Protein AF-A0A8I2B7J7-F1 (afdb_monomer_lite)

Organism: Bacillus subtilis (NCBI:txid1423)

Sequence (104 aa):
MPDERLVDFDSQGGNLISVYLVTHFELSDQSYKDVLSFNDDLLGMKHNCSYAMDILSVKEEFDFDFPFNMLAIKSYVQELIKRLGIDITLPEMKERDFDKLSQD

Foldseek 3Di:
DDDPPPPPPPPDQFAEAEAEAEDQDDDDPVRVVVVVVVCCVVQVPDPRYDYDYDYDHDNDDDDDPPPVCVVVVQVVVQVVCVVVVHPDHDDDDDNVVCPVVDDD

Secondary structure (DSSP, 8-state):
--------GGGS--EEEEEEEEESSPPPHHHHHHHHHHHHHHHTTSTTEEEEEEEEE-SS-----TTTTTTHHHHHHHHHHHHTT----PPP--GGGGTTTS--

Radius of gyration: 19.15 Å; chains: 1; bounding box: 56×40×38 Å

pLDDT: mean 75.4, std 14.18, range [35.56, 89.56]

Structure (mmCIF, N/CA/C/O backbone):
data_AF-A0A8I2B7J7-F1
#
_entry.id   AF-A0A8I2B7J7-F1
#
loop_
_atom_site.group_PDB
_atom_site.id
_atom_site.type_symbol
_atom_site.label_atom_id
_atom_site.label_alt_id
_atom_site.label_comp_id
_atom_site.label_asym_id
_atom_site.label_entity_id
_atom_site.label_seq_id
_atom_site.pdbx_PDB_ins_code
_atom_site.Cartn_x
_atom_site.Cartn_y
_atom_site.Cartn_z
_atom_site.occupancy
_atom_site.B_iso_or_equiv
_atom_site.auth_seq_id
_atom_site.auth_comp_id
_atom_site.auth_asym_id
_atom_site.auth_atom_id
_atom_site.pdbx_PDB_model_num
ATOM 1 N N . MET A 1 1 ? 43.813 -27.566 -12.502 1.00 38.53 1 MET A N 1
ATOM 2 C CA . MET A 1 1 ? 42.760 -27.509 -11.472 1.00 38.53 1 MET A CA 1
ATOM 3 C C . MET A 1 1 ? 42.012 -26.199 -11.675 1.00 38.53 1 MET A C 1
ATOM 5 O O . MET A 1 1 ? 42.535 -25.178 -11.243 1.00 38.53 1 MET A O 1
ATOM 9 N N . PRO A 1 2 ? 40.911 -26.167 -12.442 1.00 35.56 2 PRO A N 1
ATOM 10 C CA . PRO A 1 2 ? 40.066 -24.983 -12.528 1.00 35.56 2 PRO A CA 1
ATOM 11 C C . PRO A 1 2 ? 39.055 -24.969 -11.367 1.00 35.56 2 PRO A C 1
ATOM 13 O O . PRO A 1 2 ? 38.530 -26.012 -10.995 1.00 35.56 2 PRO A O 1
ATOM 16 N N . ASP A 1 3 ? 38.863 -23.783 -10.791 1.00 36.94 3 ASP A N 1
ATOM 17 C CA . ASP A 1 3 ? 38.024 -23.443 -9.631 1.00 36.94 3 ASP A CA 1
ATOM 18 C C . ASP A 1 3 ? 36.528 -23.654 -9.966 1.00 36.94 3 ASP A C 1
ATOM 20 O O . ASP A 1 3 ? 35.968 -22.969 -10.825 1.00 36.94 3 ASP A O 1
ATOM 24 N N . GLU A 1 4 ? 35.898 -24.640 -9.320 1.00 51.44 4 GLU A N 1
ATOM 25 C CA . GLU A 1 4 ? 34.462 -24.952 -9.383 1.00 51.44 4 GLU A CA 1
ATOM 26 C C . GLU A 1 4 ? 33.640 -23.934 -8.578 1.00 51.44 4 GLU A C 1
ATOM 28 O O . GLU A 1 4 ? 33.114 -24.228 -7.505 1.00 51.44 4 GLU A O 1
ATOM 33 N N . ARG A 1 5 ? 33.504 -22.712 -9.096 1.00 47.50 5 ARG A N 1
ATOM 34 C CA . ARG A 1 5 ? 32.522 -21.737 -8.582 1.00 47.50 5 ARG A CA 1
ATOM 35 C C . ARG A 1 5 ? 31.565 -21.225 -9.652 1.00 47.50 5 ARG A C 1
ATOM 37 O O . ARG A 1 5 ? 31.138 -20.075 -9.631 1.00 47.50 5 ARG A O 1
ATOM 44 N N . LEU A 1 6 ? 31.163 -22.136 -10.538 1.00 47.25 6 LEU A N 1
ATOM 45 C CA . LEU A 1 6 ? 29.816 -22.117 -11.101 1.00 47.25 6 LEU A CA 1
ATOM 46 C C . LEU A 1 6 ? 28.858 -22.540 -9.982 1.00 47.25 6 LEU A C 1
ATOM 48 O O . LEU A 1 6 ? 28.575 -23.720 -9.808 1.00 47.25 6 LEU A O 1
ATOM 52 N N . VAL A 1 7 ? 28.435 -21.576 -9.167 1.00 44.88 7 VAL A N 1
ATOM 53 C CA . VAL A 1 7 ? 27.250 -21.745 -8.327 1.00 44.88 7 VAL A CA 1
ATOM 54 C C . VAL A 1 7 ? 26.133 -21.023 -9.058 1.00 44.88 7 VAL A C 1
ATOM 56 O O . VAL A 1 7 ? 26.194 -19.808 -9.241 1.00 44.88 7 VAL A O 1
ATOM 59 N N . ASP A 1 8 ? 25.183 -21.808 -9.549 1.00 39.25 8 ASP A N 1
ATOM 60 C CA . ASP A 1 8 ? 24.008 -21.388 -10.300 1.00 39.25 8 ASP A CA 1
ATOM 61 C C . ASP A 1 8 ? 23.285 -20.214 -9.620 1.00 39.25 8 ASP A C 1
ATOM 63 O O . ASP A 1 8 ? 22.549 -20.393 -8.647 1.00 39.25 8 ASP A O 1
ATOM 67 N N . PHE A 1 9 ? 23.450 -19.004 -10.160 1.00 45.84 9 PHE A N 1
ATOM 68 C CA . PHE A 1 9 ? 22.643 -17.840 -9.775 1.00 45.84 9 PHE A CA 1
ATOM 69 C C . PHE A 1 9 ? 21.182 -17.960 -10.246 1.00 45.84 9 PHE A C 1
ATOM 71 O O . PHE A 1 9 ? 20.324 -17.230 -9.761 1.00 45.84 9 PHE A O 1
ATOM 78 N N . ASP A 1 10 ?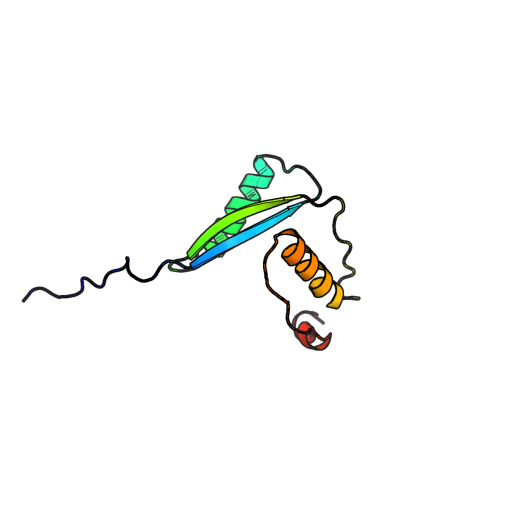 20.880 -18.929 -11.115 1.00 41.50 10 ASP A N 1
ATOM 79 C CA . ASP A 1 10 ? 19.552 -19.142 -11.700 1.00 41.50 10 ASP A CA 1
ATOM 80 C C . ASP A 1 10 ? 18.631 -20.052 -10.857 1.00 41.50 10 ASP A C 1
ATOM 82 O O . ASP A 1 10 ? 17.513 -20.354 -11.271 1.00 41.50 10 ASP A O 1
ATOM 86 N N . SER A 1 11 ? 19.063 -20.498 -9.667 1.00 43.81 11 SER A N 1
ATOM 87 C CA . SER A 1 11 ? 18.326 -21.494 -8.859 1.00 43.81 11 SER A CA 1
ATOM 88 C C . SER A 1 11 ? 17.656 -20.966 -7.579 1.00 43.81 11 SER A C 1
ATOM 90 O O . SER A 1 11 ? 17.035 -21.743 -6.854 1.00 43.81 11 SER A O 1
ATOM 92 N N . GLN A 1 12 ? 17.712 -19.662 -7.288 1.00 48.47 12 GLN A N 1
ATOM 93 C CA . GLN A 1 12 ? 16.870 -19.042 -6.254 1.00 48.47 12 GLN A CA 1
ATOM 94 C C . GLN A 1 12 ? 16.015 -17.959 -6.902 1.00 48.47 12 GLN A C 1
ATOM 96 O O . GLN A 1 12 ? 16.473 -16.829 -7.061 1.00 48.47 12 GLN A O 1
ATOM 101 N N . GLY A 1 13 ? 14.792 -18.327 -7.304 1.00 49.53 13 GLY A N 1
ATOM 102 C CA . GLY A 1 13 ? 13.812 -17.399 -7.868 1.00 49.53 13 GLY A CA 1
ATOM 103 C C . GLY A 1 13 ? 13.779 -16.110 -7.052 1.00 49.53 13 GLY A C 1
ATOM 104 O O . GLY A 1 13 ? 13.504 -16.149 -5.854 1.00 49.53 13 GLY A O 1
ATOM 105 N N . GLY A 1 14 ? 14.167 -15.000 -7.683 1.00 58.38 14 GLY A N 1
ATOM 106 C CA . GLY A 1 14 ? 14.288 -13.709 -7.015 1.00 58.38 14 GLY A CA 1
ATOM 107 C C . GLY A 1 14 ? 12.994 -13.321 -6.309 1.00 58.38 14 GLY A C 1
ATOM 108 O O . GLY A 1 14 ? 11.898 -13.695 -6.732 1.00 58.38 14 GLY A O 1
ATOM 109 N N . ASN A 1 15 ? 13.115 -12.568 -5.218 1.00 73.94 15 ASN A N 1
ATOM 110 C CA . ASN A 1 15 ? 11.948 -12.091 -4.489 1.00 73.94 15 ASN A CA 1
ATOM 111 C C . ASN A 1 15 ? 11.191 -11.101 -5.380 1.00 73.94 15 ASN A C 1
ATOM 113 O O . ASN A 1 15 ? 11.704 -10.021 -5.676 1.00 73.94 15 ASN A O 1
ATOM 117 N N . LEU A 1 16 ? 9.989 -11.477 -5.817 1.00 79.62 16 LEU A N 1
ATOM 118 C CA . LEU A 1 16 ? 9.081 -10.585 -6.530 1.00 79.62 16 LEU A CA 1
ATOM 119 C C . LEU A 1 16 ? 8.197 -9.861 -5.513 1.00 79.62 16 LEU A C 1
ATOM 121 O O . LEU A 1 16 ? 7.407 -10.488 -4.808 1.00 79.62 16 LEU A O 1
ATOM 125 N N . ILE A 1 17 ? 8.331 -8.540 -5.436 1.00 83.00 17 ILE A N 1
ATOM 126 C CA . ILE A 1 17 ? 7.495 -7.679 -4.601 1.00 83.00 17 ILE A CA 1
ATOM 127 C C . ILE A 1 17 ? 6.359 -7.119 -5.457 1.00 83.00 17 ILE A C 1
ATOM 129 O O . ILE A 1 17 ? 6.596 -6.461 -6.467 1.00 83.00 17 ILE A O 1
ATOM 133 N N . SER A 1 18 ? 5.118 -7.339 -5.037 1.00 84.44 18 SER A N 1
ATOM 134 C CA . SER A 1 18 ? 3.962 -6.658 -5.626 1.00 84.44 18 SER A CA 1
ATOM 135 C C . SER A 1 18 ? 3.742 -5.331 -4.905 1.00 84.44 18 SER A C 1
ATOM 137 O O . SER A 1 18 ? 3.467 -5.309 -3.705 1.00 84.44 18 SER A O 1
ATOM 139 N N . VAL A 1 19 ? 3.891 -4.228 -5.630 1.00 85.69 19 VAL A N 1
ATOM 140 C CA . VAL A 1 19 ? 3.677 -2.864 -5.142 1.00 85.69 19 VAL A CA 1
ATOM 141 C C . VAL A 1 19 ? 2.328 -2.381 -5.659 1.00 85.69 19 VAL A C 1
ATOM 143 O O . VAL A 1 19 ? 2.035 -2.505 -6.843 1.00 85.69 19 VAL A O 1
ATOM 146 N N . TYR A 1 20 ? 1.509 -1.809 -4.782 1.00 85.50 20 TYR A N 1
ATOM 147 C CA . TYR A 1 20 ? 0.219 -1.242 -5.165 1.00 85.50 20 TYR A CA 1
ATOM 148 C C . TYR A 1 20 ? 0.204 0.250 -4.870 1.00 85.50 20 TYR A C 1
ATOM 150 O O . TYR A 1 20 ? 0.307 0.663 -3.714 1.00 85.50 20 TYR A O 1
ATOM 158 N N . LEU A 1 21 ? 0.059 1.055 -5.919 1.00 86.62 21 LEU A N 1
ATOM 159 C CA . LEU A 1 21 ? -0.146 2.490 -5.808 1.00 86.62 21 LEU A CA 1
ATOM 160 C C . LEU A 1 21 ? -1.639 2.765 -5.637 1.00 86.62 21 LEU A C 1
ATOM 162 O O . LEU A 1 21 ? -2.415 2.670 -6.589 1.00 86.62 21 LEU A O 1
ATOM 166 N N . VAL A 1 22 ? -2.041 3.079 -4.409 1.00 85.06 22 VAL A N 1
ATOM 167 C CA . VAL A 1 22 ? -3.431 3.409 -4.084 1.00 85.06 22 VAL A CA 1
ATOM 168 C C . VAL A 1 22 ? -3.658 4.896 -4.334 1.00 85.06 22 VAL A C 1
ATOM 170 O O . VAL A 1 22 ? -2.991 5.725 -3.723 1.00 85.06 22 VAL A O 1
ATOM 173 N N . THR A 1 23 ? -4.580 5.240 -5.232 1.00 85.38 23 THR A N 1
ATOM 174 C CA . THR A 1 23 ? -4.876 6.639 -5.584 1.00 85.38 23 THR A CA 1
ATOM 175 C C . THR A 1 23 ? -6.366 6.850 -5.825 1.00 85.38 23 THR A C 1
ATOM 177 O O . THR A 1 23 ? -7.049 5.960 -6.337 1.00 85.38 23 THR A O 1
ATOM 180 N N . HIS A 1 24 ? -6.878 8.029 -5.471 1.00 85.06 24 HIS A N 1
ATOM 181 C CA . HIS A 1 24 ? -8.255 8.435 -5.762 1.00 85.06 24 HIS A CA 1
ATOM 182 C C . HIS A 1 24 ? -8.3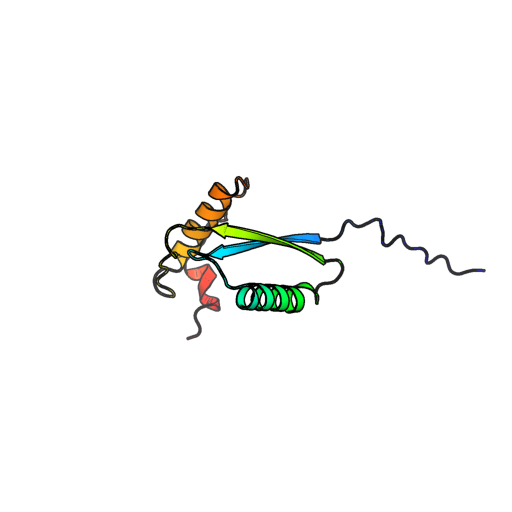89 9.295 -7.031 1.00 85.06 24 HIS A C 1
ATOM 184 O O . HIS A 1 24 ? -9.494 9.669 -7.423 1.00 85.06 24 HIS A O 1
ATOM 190 N N . PHE A 1 25 ? -7.267 9.606 -7.682 1.00 83.62 25 PHE A N 1
ATOM 191 C CA . PHE A 1 25 ? -7.189 10.452 -8.870 1.00 83.62 25 PHE A CA 1
ATOM 192 C C . PHE A 1 25 ? -6.193 9.894 -9.891 1.00 83.62 25 PHE A C 1
ATOM 194 O O . PHE A 1 25 ? -5.339 9.060 -9.576 1.00 83.62 25 PHE A O 1
ATOM 201 N N . GLU A 1 26 ? -6.294 10.372 -11.129 1.00 82.38 26 GLU A N 1
ATOM 202 C CA . GLU A 1 26 ? -5.327 10.044 -12.173 1.00 82.38 26 GLU A CA 1
ATOM 203 C C . GLU A 1 26 ? -4.038 10.843 -11.966 1.00 82.38 26 GLU A C 1
ATOM 205 O O . GLU A 1 26 ? -4.040 12.076 -11.932 1.00 82.38 26 GLU A O 1
ATOM 210 N N . LEU A 1 27 ? -2.925 10.129 -11.815 1.00 82.94 27 LEU A N 1
ATOM 211 C CA . LEU A 1 27 ? -1.606 10.739 -11.718 1.00 82.94 27 LEU A CA 1
ATOM 212 C C . LEU A 1 27 ? -1.141 11.205 -13.096 1.00 82.94 27 LEU A C 1
ATOM 214 O O . LEU A 1 27 ? -1.334 10.519 -14.097 1.00 82.94 27 LEU A O 1
ATOM 218 N N . SER A 1 28 ? -0.469 12.355 -13.133 1.00 88.31 28 SER A N 1
ATOM 219 C CA . SER A 1 28 ? 0.237 12.782 -14.340 1.00 88.31 28 SER A CA 1
ATOM 220 C C . SER A 1 28 ? 1.409 11.843 -14.646 1.00 88.31 28 SER A C 1
ATOM 222 O O . SER A 1 28 ? 1.999 11.270 -13.727 1.00 88.31 28 SER A O 1
ATOM 224 N N . ASP A 1 29 ? 1.814 11.754 -15.916 1.00 87.75 29 ASP A N 1
ATOM 225 C CA . ASP A 1 29 ? 2.975 10.950 -16.333 1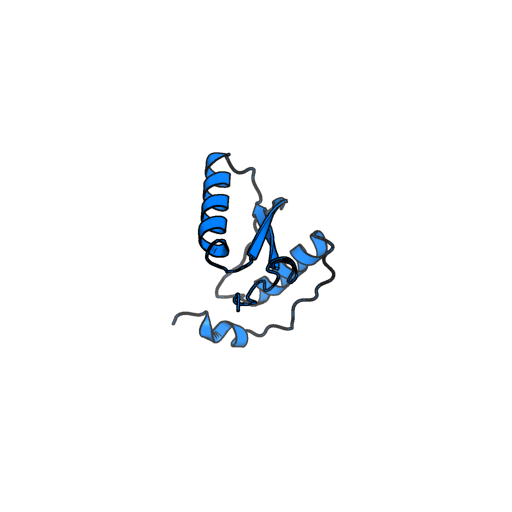.00 87.75 29 ASP A CA 1
ATOM 226 C C . ASP A 1 29 ? 4.249 11.299 -15.552 1.00 87.75 29 ASP A C 1
ATOM 228 O O . ASP A 1 29 ? 5.074 10.429 -15.277 1.00 87.75 29 ASP A O 1
ATOM 232 N N . GLN A 1 30 ? 4.425 12.576 -15.194 1.00 89.12 30 GLN A N 1
ATOM 233 C CA . GLN A 1 30 ? 5.579 13.012 -14.414 1.00 89.12 30 GLN A CA 1
ATOM 234 C C . GLN A 1 30 ? 5.497 12.490 -12.978 1.00 89.12 30 GLN A C 1
ATOM 236 O O . GLN A 1 30 ? 6.439 11.862 -12.509 1.00 89.12 30 GLN A O 1
ATOM 241 N N . SER A 1 31 ? 4.350 12.660 -12.318 1.00 87.31 31 SER A N 1
ATOM 242 C CA . SER A 1 31 ? 4.133 12.148 -10.959 1.00 87.31 31 SER A CA 1
ATOM 243 C C . SER A 1 31 ? 4.273 10.626 -10.894 1.00 87.31 31 SER A C 1
ATOM 245 O O . SER A 1 31 ? 4.829 10.093 -9.940 1.00 87.31 31 SER A O 1
ATOM 247 N N . TYR A 1 32 ? 3.810 9.918 -11.927 1.00 86.81 32 TYR A N 1
ATOM 248 C CA . TYR A 1 32 ? 3.969 8.471 -12.034 1.00 86.81 32 TYR A CA 1
ATOM 249 C C . TYR A 1 32 ? 5.446 8.057 -12.144 1.00 86.81 32 TYR A C 1
ATOM 251 O O . TYR A 1 32 ? 5.877 7.122 -11.470 1.00 86.81 32 TYR A O 1
ATOM 259 N N . LYS A 1 33 ? 6.247 8.777 -12.942 1.00 87.38 33 LYS A N 1
ATOM 260 C CA . LYS A 1 33 ? 7.701 8.552 -13.036 1.00 87.38 33 LYS A CA 1
ATOM 261 C C . LYS A 1 33 ? 8.414 8.809 -11.717 1.00 87.38 33 LYS A C 1
ATOM 263 O O . LYS A 1 33 ? 9.312 8.049 -11.370 1.00 87.38 33 LYS A O 1
ATOM 268 N N . ASP A 1 34 ? 8.005 9.839 -10.986 1.00 89.56 34 ASP A N 1
ATOM 269 C CA . ASP A 1 34 ? 8.599 10.158 -9.690 1.00 89.56 34 ASP A CA 1
ATOM 270 C C . ASP A 1 34 ? 8.338 9.021 -8.678 1.00 89.56 34 ASP A C 1
ATOM 272 O O . ASP A 1 34 ? 9.248 8.613 -7.958 1.00 89.56 34 ASP A O 1
ATOM 276 N N . VAL A 1 35 ? 7.133 8.429 -8.683 1.00 87.06 35 VAL A N 1
ATOM 277 C CA . VAL A 1 35 ? 6.799 7.245 -7.864 1.00 87.06 35 VAL A CA 1
ATOM 278 C C . VAL A 1 35 ? 7.622 6.019 -8.268 1.00 87.06 35 VAL A C 1
ATOM 280 O O . VAL A 1 35 ? 8.124 5.307 -7.398 1.00 87.06 35 VAL A O 1
ATOM 283 N N . LEU A 1 36 ? 7.785 5.767 -9.570 1.00 86.38 36 LEU A N 1
ATOM 284 C CA . LEU A 1 36 ? 8.632 4.672 -10.051 1.00 86.38 36 LEU A CA 1
ATOM 285 C C . LEU A 1 36 ? 10.087 4.849 -9.610 1.00 86.38 36 LEU A C 1
ATOM 287 O O . LEU A 1 36 ? 10.660 3.918 -9.058 1.00 86.38 36 LEU A O 1
ATOM 291 N N . SER A 1 37 ? 10.651 6.049 -9.771 1.00 87.38 37 SER A N 1
ATOM 292 C CA . SER A 1 37 ? 12.020 6.348 -9.334 1.00 87.38 37 SER A CA 1
ATOM 293 C C . SER A 1 37 ? 12.192 6.131 -7.833 1.00 87.38 37 SER A C 1
ATOM 295 O O . SER A 1 37 ? 13.195 5.571 -7.405 1.00 87.38 37 SER A O 1
ATOM 297 N N . PHE A 1 38 ? 11.205 6.528 -7.026 1.00 88.19 38 PHE A N 1
ATOM 298 C CA . PHE A 1 38 ? 11.226 6.275 -5.589 1.00 88.19 38 PHE A CA 1
ATOM 299 C C . PHE A 1 38 ? 11.241 4.772 -5.268 1.00 88.19 38 PHE A C 1
ATOM 301 O O . PHE A 1 38 ? 12.011 4.324 -4.416 1.00 88.19 38 PHE A O 1
ATOM 308 N N . ASN A 1 39 ? 10.413 3.980 -5.956 1.00 86.81 39 ASN A N 1
ATOM 309 C CA . ASN A 1 39 ? 10.387 2.527 -5.781 1.00 86.81 39 ASN A CA 1
ATOM 310 C C . ASN A 1 39 ? 11.695 1.874 -6.245 1.00 86.81 39 ASN A C 1
ATOM 312 O O . ASN A 1 39 ? 12.183 0.964 -5.573 1.00 86.81 39 ASN A O 1
ATOM 316 N N . ASP A 1 40 ? 12.280 2.354 -7.344 1.00 85.38 40 ASP A N 1
ATOM 317 C CA . ASP A 1 40 ? 13.575 1.902 -7.855 1.00 85.38 40 ASP A CA 1
ATOM 318 C C . ASP A 1 40 ? 14.698 2.187 -6.854 1.00 85.38 40 ASP A C 1
ATOM 320 O O . ASP A 1 40 ? 15.496 1.298 -6.566 1.00 85.38 40 ASP A O 1
ATOM 324 N N . ASP A 1 41 ? 14.733 3.376 -6.254 1.00 86.88 41 ASP A N 1
ATOM 325 C CA . ASP A 1 41 ? 15.732 3.719 -5.239 1.00 86.88 41 ASP A CA 1
ATOM 326 C C . ASP A 1 41 ? 15.558 2.875 -3.966 1.00 86.88 41 ASP A C 1
ATOM 328 O O . ASP A 1 41 ? 16.534 2.398 -3.381 1.00 86.88 41 ASP A O 1
ATOM 332 N N . LEU A 1 42 ? 14.314 2.643 -3.536 1.00 84.38 42 LEU A N 1
ATOM 333 C CA . LEU A 1 42 ? 14.006 1.893 -2.317 1.00 84.38 42 LEU A CA 1
ATOM 334 C C . LEU A 1 42 ? 14.259 0.384 -2.465 1.00 84.38 42 LEU A C 1
ATOM 336 O O . LEU A 1 42 ? 14.762 -0.268 -1.544 1.00 84.38 42 LEU A O 1
ATOM 340 N N . LEU A 1 43 ? 13.855 -0.196 -3.596 1.00 81.25 43 LEU A N 1
ATOM 341 C CA . LEU A 1 43 ? 13.884 -1.641 -3.832 1.00 81.25 43 LEU A CA 1
ATOM 342 C C . LEU A 1 43 ? 15.105 -2.082 -4.638 1.00 81.25 43 LEU A C 1
ATOM 344 O O . LEU A 1 43 ? 15.567 -3.204 -4.444 1.00 81.25 43 LEU A O 1
ATOM 348 N N . GLY A 1 44 ? 15.677 -1.209 -5.465 1.00 72.06 44 GLY A N 1
ATOM 349 C CA . GLY A 1 44 ? 16.883 -1.479 -6.251 1.00 72.06 44 GLY A CA 1
ATOM 350 C C . GLY A 1 44 ? 18.136 -1.687 -5.399 1.00 72.06 44 GLY A C 1
ATOM 351 O O . GLY A 1 44 ? 19.088 -2.323 -5.845 1.00 72.06 44 GLY A O 1
ATOM 352 N N . MET A 1 45 ? 18.125 -1.239 -4.138 1.00 72.06 45 MET A N 1
ATOM 353 C CA . MET A 1 45 ? 19.184 -1.548 -3.169 1.00 72.06 45 MET A CA 1
ATOM 354 C C . MET A 1 45 ? 19.088 -2.970 -2.588 1.00 72.06 45 MET A C 1
ATOM 356 O O . MET A 1 45 ? 20.021 -3.420 -1.919 1.00 72.06 45 MET A O 1
ATOM 360 N N . LYS A 1 46 ? 17.982 -3.700 -2.802 1.00 74.31 46 LYS A N 1
ATOM 361 C CA . LYS A 1 46 ? 17.806 -5.061 -2.276 1.00 74.31 46 LYS A CA 1
ATOM 362 C C . LYS A 1 46 ? 18.373 -6.095 -3.247 1.00 74.31 46 LYS A C 1
ATOM 364 O O . LYS A 1 46 ? 17.957 -6.191 -4.398 1.00 74.31 46 LYS A O 1
ATOM 369 N N . HIS A 1 47 ? 19.291 -6.929 -2.761 1.00 69.81 47 HIS A N 1
ATOM 370 C CA . HIS A 1 47 ? 19.843 -8.034 -3.545 1.00 69.81 47 HIS A CA 1
ATOM 371 C C . HIS A 1 47 ? 18.754 -9.033 -3.969 1.00 69.81 47 HIS A C 1
ATOM 373 O O . HIS A 1 47 ? 17.933 -9.443 -3.148 1.00 69.81 47 HIS A O 1
ATOM 379 N N . ASN A 1 48 ? 18.798 -9.456 -5.238 1.00 72.81 48 ASN A N 1
ATOM 380 C CA . ASN A 1 48 ? 17.904 -10.460 -5.829 1.00 72.81 48 ASN A CA 1
ATOM 381 C C . ASN A 1 48 ? 16.403 -10.141 -5.658 1.00 72.81 48 ASN A C 1
ATOM 383 O O . ASN A 1 48 ? 15.592 -11.020 -5.355 1.00 72.81 48 ASN A O 1
ATOM 387 N N . CYS A 1 49 ? 16.044 -8.865 -5.805 1.00 73.50 49 CYS A N 1
ATOM 388 C CA . CYS A 1 49 ? 14.679 -8.382 -5.678 1.00 73.50 49 CYS A CA 1
ATOM 389 C C . CYS A 1 49 ? 14.213 -7.762 -6.997 1.00 73.50 49 CYS A C 1
ATOM 391 O O . CYS A 1 49 ? 14.918 -6.955 -7.594 1.00 73.50 49 CYS A O 1
ATOM 393 N N . SER A 1 50 ? 13.011 -8.122 -7.431 1.00 79.88 50 SER A N 1
ATOM 394 C CA . SER A 1 50 ? 12.298 -7.460 -8.526 1.00 79.88 50 SER A CA 1
ATOM 395 C C . SER A 1 50 ? 10.944 -6.997 -8.007 1.00 79.88 50 SER A C 1
ATOM 397 O O . SER A 1 50 ? 10.456 -7.526 -7.007 1.00 79.88 50 SER A O 1
ATOM 399 N N . TYR A 1 51 ? 10.338 -5.995 -8.638 1.00 83.38 51 TYR A N 1
ATOM 400 C CA . TYR A 1 51 ? 8.995 -5.572 -8.265 1.00 83.38 51 TYR A CA 1
ATOM 401 C C . TYR A 1 51 ? 8.123 -5.331 -9.489 1.00 83.38 51 TYR A C 1
ATOM 403 O O . TYR A 1 51 ? 8.610 -4.986 -10.564 1.00 83.38 51 TYR A O 1
ATOM 411 N N . ALA A 1 52 ? 6.825 -5.536 -9.305 1.00 83.88 52 ALA A N 1
ATOM 412 C CA . ALA A 1 52 ? 5.790 -5.130 -10.241 1.00 83.88 52 ALA A CA 1
ATOM 413 C C . ALA A 1 52 ? 4.886 -4.132 -9.523 1.00 83.88 52 ALA A C 1
ATOM 415 O O . ALA A 1 52 ? 4.548 -4.352 -8.359 1.00 83.88 52 ALA A O 1
ATOM 416 N N . MET A 1 53 ? 4.535 -3.038 -10.196 1.00 85.81 53 MET A N 1
ATOM 417 C CA . MET A 1 53 ? 3.648 -2.025 -9.639 1.00 85.81 53 MET A CA 1
ATOM 418 C C . MET A 1 53 ? 2.318 -2.014 -10.380 1.00 85.81 53 MET A C 1
ATOM 420 O O . MET A 1 53 ? 2.297 -1.841 -11.596 1.00 85.81 53 MET A O 1
ATOM 424 N N . ASP A 1 54 ? 1.232 -2.130 -9.624 1.00 85.00 54 ASP A N 1
ATOM 425 C CA . ASP A 1 54 ? -0.137 -1.971 -10.103 1.00 85.00 54 ASP A CA 1
ATOM 426 C C . ASP A 1 54 ? -0.794 -0.752 -9.449 1.00 85.00 54 ASP A C 1
ATOM 428 O O . ASP A 1 54 ? -0.446 -0.346 -8.338 1.00 85.00 54 ASP A O 1
ATOM 432 N N . ILE A 1 55 ? -1.769 -0.159 -10.137 1.00 85.69 55 ILE A N 1
ATOM 433 C CA . ILE A 1 55 ? -2.550 0.964 -9.611 1.00 85.69 55 ILE A CA 1
ATOM 434 C C . ILE A 1 55 ? -3.876 0.431 -9.078 1.00 85.69 55 ILE A C 1
ATOM 436 O O . ILE A 1 55 ? -4.632 -0.223 -9.797 1.00 85.69 55 ILE A O 1
ATOM 440 N N . LEU A 1 56 ? -4.184 0.762 -7.827 1.00 85.25 56 LEU A N 1
ATOM 441 C CA . LEU A 1 56 ? -5.473 0.479 -7.214 1.00 85.25 56 LEU A CA 1
ATOM 442 C C . LEU A 1 56 ? -6.255 1.783 -7.050 1.00 85.25 56 LEU A C 1
ATOM 444 O O . LEU A 1 56 ? -6.031 2.550 -6.113 1.00 85.25 56 LEU A O 1
ATOM 448 N N . SER A 1 57 ? -7.193 2.024 -7.965 1.00 83.69 57 SER A N 1
ATOM 449 C CA . SER A 1 57 ? -8.069 3.194 -7.897 1.00 83.69 57 SER A CA 1
ATOM 450 C C . SER A 1 57 ? -9.102 3.048 -6.780 1.00 83.69 57 SER A C 1
ATOM 452 O O . SER A 1 57 ? -9.863 2.076 -6.725 1.00 83.69 57 SER A O 1
ATOM 454 N N . VAL A 1 58 ? -9.159 4.040 -5.899 1.00 81.25 58 VAL A N 1
ATOM 455 C CA . VAL A 1 58 ? -10.136 4.135 -4.810 1.00 81.25 58 VAL A CA 1
ATOM 456 C C . VAL A 1 58 ? -11.049 5.336 -5.046 1.00 81.25 58 VAL A C 1
ATOM 458 O O . VAL A 1 58 ? -10.690 6.266 -5.753 1.00 81.25 58 VAL A O 1
ATOM 461 N N . LYS A 1 59 ? -12.283 5.296 -4.539 1.00 77.44 59 LYS A N 1
ATOM 462 C CA . LYS A 1 59 ? -13.257 6.374 -4.796 1.00 77.44 59 LYS A CA 1
ATOM 463 C C . LYS A 1 59 ? -13.007 7.610 -3.940 1.00 77.44 59 LYS A C 1
ATOM 465 O O . LYS A 1 59 ? -13.270 8.719 -4.381 1.00 77.44 59 LYS A O 1
ATOM 470 N N . GLU A 1 60 ? -12.529 7.386 -2.728 1.00 72.12 60 GLU A N 1
ATOM 471 C CA . GLU A 1 60 ? -12.199 8.411 -1.753 1.00 72.12 60 GLU A CA 1
ATOM 472 C C . GLU A 1 60 ? -10.866 8.023 -1.126 1.00 72.12 60 GLU A C 1
ATOM 474 O O . GLU A 1 60 ? -10.548 6.832 -0.999 1.00 72.12 60 GLU A O 1
ATOM 479 N N . GLU A 1 61 ? -10.077 9.035 -0.788 1.00 69.31 61 GLU A N 1
ATOM 480 C CA . GLU A 1 61 ? -8.884 8.846 0.020 1.00 69.31 61 GLU A CA 1
ATOM 481 C C . GLU A 1 61 ? -9.298 8.412 1.423 1.00 69.31 61 GLU A C 1
ATOM 483 O O . GLU A 1 61 ? -10.307 8.864 1.965 1.00 69.31 61 GLU A O 1
ATOM 488 N N . PHE A 1 62 ? -8.543 7.482 1.993 1.00 69.06 62 PHE A N 1
ATOM 489 C CA . PHE A 1 62 ? -8.869 6.963 3.308 1.00 69.06 62 PHE A CA 1
ATOM 490 C C . PHE A 1 62 ? -8.472 7.993 4.353 1.00 69.06 62 PHE A C 1
ATOM 492 O O . PHE A 1 62 ? -7.290 8.292 4.512 1.00 69.06 62 PHE A O 1
ATOM 499 N N . ASP A 1 63 ? -9.469 8.515 5.061 1.00 66.00 63 ASP A N 1
ATOM 500 C CA . ASP A 1 63 ? -9.233 9.385 6.201 1.00 66.00 63 ASP A CA 1
ATOM 501 C C . ASP A 1 63 ? -8.724 8.542 7.373 1.00 66.00 63 ASP A C 1
ATOM 503 O O . ASP A 1 63 ? -9.382 7.605 7.843 1.00 66.00 63 ASP A O 1
ATOM 507 N N . PHE A 1 64 ? -7.507 8.844 7.802 1.00 69.38 64 PHE A N 1
ATOM 508 C CA . PHE A 1 64 ? -6.853 8.176 8.906 1.00 69.38 64 PHE A CA 1
ATOM 509 C C . PHE A 1 64 ? -6.351 9.229 9.877 1.00 69.38 64 PHE A C 1
ATOM 511 O O . PHE A 1 64 ? -5.412 9.971 9.593 1.00 69.38 64 PHE A O 1
ATOM 518 N N . ASP A 1 65 ? -6.969 9.251 11.050 1.00 68.44 65 ASP A N 1
ATOM 519 C CA . ASP A 1 65 ? -6.612 10.174 12.113 1.00 68.44 65 ASP A CA 1
ATOM 520 C C . ASP A 1 65 ? -5.376 9.652 12.865 1.00 68.44 65 ASP A C 1
ATOM 522 O O . ASP A 1 65 ? -5.472 9.124 13.973 1.00 68.44 65 ASP A O 1
ATOM 526 N N . PHE A 1 66 ? -4.200 9.693 12.230 1.00 62.22 66 PHE A N 1
ATOM 527 C CA . PHE A 1 66 ? -2.928 9.394 12.896 1.00 62.22 66 PHE A CA 1
ATOM 528 C C . PHE A 1 66 ? -2.463 10.605 13.713 1.00 62.22 66 PHE A C 1
ATOM 530 O O . PHE A 1 66 ? -2.457 11.713 13.177 1.00 62.22 66 PHE A O 1
ATOM 537 N N . PRO A 1 67 ? -1.980 10.436 14.958 1.00 64.19 67 PRO A N 1
ATOM 538 C CA . PRO A 1 67 ? -1.757 9.187 15.698 1.00 64.19 67 PRO A CA 1
ATOM 539 C C . PRO A 1 67 ? -2.957 8.699 16.533 1.00 64.19 67 PRO A C 1
ATOM 541 O O . PRO A 1 67 ? -2.830 7.722 17.263 1.00 64.19 67 PRO A O 1
ATOM 544 N N . PHE A 1 68 ? -4.112 9.358 16.467 1.00 69.69 68 PHE A N 1
ATOM 545 C CA . PHE A 1 68 ? -5.239 9.135 17.381 1.00 69.69 68 PHE A CA 1
ATOM 546 C C . PHE A 1 68 ? -5.958 7.792 17.197 1.00 69.69 68 PHE A C 1
ATOM 548 O O . PHE A 1 68 ? -6.466 7.230 18.164 1.00 69.69 68 PHE A O 1
ATOM 555 N N . ASN A 1 69 ? -5.987 7.249 15.980 1.00 74.69 69 ASN A N 1
ATOM 556 C CA . ASN A 1 69 ? -6.624 5.974 15.672 1.00 74.69 69 ASN A CA 1
ATOM 557 C C . ASN A 1 69 ? -5.690 5.060 14.878 1.00 74.69 69 ASN A C 1
ATOM 559 O O . ASN A 1 69 ? -5.962 4.716 13.734 1.00 74.69 69 ASN A O 1
ATOM 563 N N . MET A 1 70 ? -4.590 4.622 15.493 1.00 75.38 70 MET A N 1
ATOM 564 C CA . MET A 1 70 ? -3.584 3.797 14.810 1.00 75.38 70 MET A CA 1
ATOM 565 C C . MET A 1 70 ? -4.129 2.458 14.292 1.00 75.38 70 MET A C 1
ATOM 567 O O . MET A 1 70 ? -3.655 1.937 13.286 1.00 75.38 70 MET A O 1
ATOM 571 N N . LEU A 1 71 ? -5.168 1.911 14.931 1.00 80.62 71 LEU A N 1
ATOM 572 C CA . LEU A 1 71 ? -5.775 0.633 14.550 1.00 80.62 71 LEU A CA 1
ATOM 573 C C . LEU A 1 71 ? -6.573 0.700 13.242 1.00 80.62 71 LEU A C 1
ATOM 575 O O . LEU A 1 71 ? -6.764 -0.335 12.598 1.00 80.62 71 LEU A O 1
ATOM 579 N N . ALA A 1 72 ? -6.997 1.889 12.802 1.00 80.31 72 ALA A N 1
ATOM 580 C CA . ALA A 1 72 ? -7.697 2.033 11.528 1.00 80.31 72 ALA A CA 1
ATOM 581 C C . ALA A 1 72 ? -6.829 1.622 10.321 1.00 80.31 72 ALA A C 1
ATOM 583 O O . ALA A 1 72 ? -7.384 1.176 9.315 1.00 80.31 72 ALA A O 1
ATOM 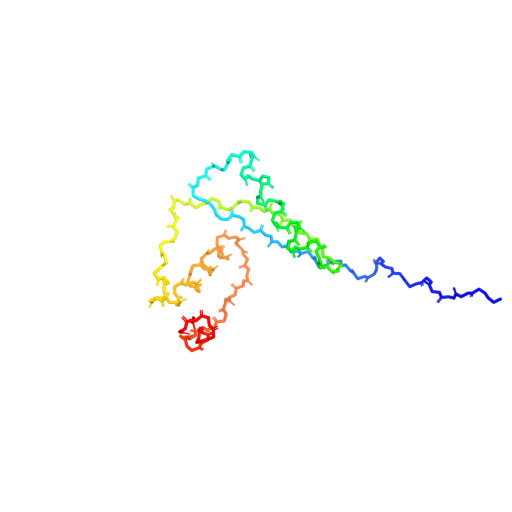584 N N . ILE A 1 73 ? -5.492 1.627 10.441 1.00 80.38 73 ILE A N 1
ATOM 585 C CA . ILE A 1 73 ? -4.591 1.178 9.372 1.00 80.38 73 ILE A CA 1
ATOM 586 C C . ILE A 1 73 ? -4.765 -0.311 9.078 1.00 80.38 73 ILE A C 1
ATOM 588 O O . ILE A 1 73 ? -4.728 -0.722 7.921 1.00 80.38 73 ILE A O 1
ATOM 592 N N . LYS A 1 74 ? -5.027 -1.128 10.107 1.00 84.25 74 LYS A N 1
ATOM 593 C CA . LYS A 1 74 ? -5.286 -2.559 9.931 1.00 84.25 74 LYS A CA 1
ATOM 594 C C . LYS A 1 74 ? -6.555 -2.760 9.117 1.00 84.25 74 LYS A C 1
ATOM 596 O O . LYS A 1 74 ? -6.546 -3.504 8.141 1.00 84.25 74 LYS A O 1
ATOM 601 N N . SER A 1 75 ? -7.641 -2.104 9.521 1.00 82.19 75 SER A N 1
ATOM 602 C CA . SER A 1 75 ? -8.927 -2.186 8.824 1.00 82.19 75 SER A CA 1
ATOM 603 C C . SER A 1 75 ? -8.789 -1.753 7.366 1.00 82.19 75 SER A C 1
ATOM 605 O O . SER A 1 75 ? -9.276 -2.449 6.477 1.00 82.19 75 SER A O 1
ATOM 607 N N . TYR A 1 76 ? -8.049 -0.668 7.128 1.00 81.00 76 TYR A N 1
ATOM 608 C CA . TYR A 1 76 ? -7.749 -0.156 5.798 1.00 81.00 76 TYR A CA 1
ATOM 609 C C . TYR A 1 76 ? -6.990 -1.171 4.934 1.00 81.00 76 TYR A C 1
ATOM 611 O O . TYR A 1 76 ? -7.475 -1.586 3.881 1.00 81.00 76 TYR A O 1
ATOM 619 N N . VAL A 1 77 ? -5.824 -1.631 5.392 1.00 83.69 77 VAL A N 1
ATOM 620 C CA . VAL A 1 77 ? -4.991 -2.563 4.619 1.00 83.69 77 VAL A CA 1
ATOM 621 C C . VAL A 1 77 ? -5.726 -3.891 4.402 1.00 83.69 77 VAL A C 1
ATOM 623 O O . VAL A 1 77 ? -5.648 -4.470 3.320 1.00 83.69 77 VAL A O 1
ATOM 626 N N . GLN A 1 78 ? -6.513 -4.356 5.377 1.00 86.12 78 GLN A N 1
ATOM 627 C CA . GLN A 1 78 ? -7.330 -5.560 5.226 1.00 86.12 78 GLN A CA 1
ATOM 628 C C . GLN A 1 78 ? -8.412 -5.402 4.147 1.00 86.12 78 GLN A C 1
ATOM 630 O O . GLN A 1 78 ? -8.720 -6.370 3.448 1.00 86.12 78 GLN A O 1
ATOM 635 N N . GLU A 1 79 ? -9.001 -4.213 4.003 1.00 84.19 79 GLU A N 1
ATOM 636 C CA . GLU A 1 79 ? -9.951 -3.923 2.930 1.00 84.19 79 GLU A CA 1
ATOM 637 C C . GLU A 1 79 ? -9.271 -3.940 1.557 1.00 84.19 79 GLU A C 1
ATOM 639 O O . GLU A 1 79 ? -9.808 -4.541 0.624 1.00 84.19 79 GLU A O 1
ATOM 644 N N . LEU A 1 80 ? -8.071 -3.363 1.437 1.00 84.25 80 LEU A N 1
ATOM 645 C CA . LEU A 1 80 ? -7.287 -3.418 0.200 1.00 84.25 80 LEU A CA 1
ATOM 646 C C . LEU A 1 80 ? -6.949 -4.860 -0.192 1.00 84.25 80 LEU A C 1
ATOM 648 O O . LEU A 1 80 ? -7.189 -5.256 -1.329 1.00 84.25 80 LEU A O 1
ATOM 652 N N . ILE A 1 81 ? -6.473 -5.668 0.759 1.00 85.81 81 ILE A N 1
ATOM 653 C CA . ILE A 1 81 ? -6.167 -7.093 0.553 1.00 85.81 81 ILE A CA 1
ATOM 654 C C . ILE A 1 81 ? -7.401 -7.848 0.035 1.00 85.81 81 ILE A C 1
ATOM 656 O O . ILE A 1 81 ? -7.307 -8.588 -0.944 1.00 85.81 81 ILE A O 1
ATOM 660 N N . LYS A 1 82 ? -8.579 -7.603 0.631 1.00 85.88 82 LYS A N 1
ATOM 661 C CA . LYS A 1 82 ? -9.849 -8.188 0.170 1.00 85.88 82 LYS A CA 1
ATOM 662 C C . LYS A 1 82 ? -10.211 -7.745 -1.247 1.00 85.88 82 LYS A C 1
ATOM 664 O O . LYS A 1 82 ? -10.623 -8.580 -2.047 1.00 85.88 82 LYS A O 1
ATOM 669 N N . ARG A 1 83 ? -10.069 -6.454 -1.566 1.00 83.62 83 ARG A N 1
ATOM 670 C CA . ARG A 1 83 ? -10.354 -5.914 -2.909 1.00 83.62 83 ARG A CA 1
ATOM 671 C C . ARG A 1 83 ? -9.427 -6.499 -3.974 1.00 83.62 83 ARG A C 1
ATOM 673 O O . ARG A 1 83 ? -9.878 -6.745 -5.086 1.00 83.62 83 ARG A O 1
ATOM 680 N N . LEU A 1 84 ? -8.171 -6.754 -3.620 1.00 82.88 84 LEU A N 1
ATOM 681 C CA . LEU A 1 84 ? -7.178 -7.391 -4.487 1.00 82.88 84 LEU A CA 1
ATOM 682 C C . LEU A 1 84 ? -7.364 -8.915 -4.606 1.00 82.88 84 LEU A C 1
ATOM 684 O O . LEU A 1 84 ? -6.646 -9.557 -5.365 1.00 82.88 84 LEU A O 1
ATOM 688 N N . GLY A 1 85 ? -8.312 -9.510 -3.869 1.00 82.38 85 GLY A N 1
ATOM 689 C CA . GLY A 1 85 ? -8.538 -10.958 -3.867 1.00 82.38 85 GLY A CA 1
ATOM 690 C C . GLY A 1 85 ? -7.383 -11.755 -3.257 1.00 82.38 85 GLY A C 1
ATOM 691 O O . GLY A 1 85 ? -7.249 -12.947 -3.527 1.00 82.38 85 GLY A O 1
ATOM 692 N N . ILE A 1 86 ? -6.538 -11.106 -2.454 1.00 84.25 86 ILE A N 1
ATOM 693 C CA . ILE A 1 86 ? -5.394 -11.734 -1.801 1.00 84.25 86 ILE A CA 1
ATOM 694 C C . ILE A 1 86 ? -5.896 -12.435 -0.533 1.00 84.25 86 ILE A C 1
ATOM 696 O O . ILE A 1 86 ? -6.495 -11.806 0.340 1.00 84.25 86 ILE A O 1
ATOM 700 N N . ASP A 1 87 ? -5.635 -13.736 -0.411 1.00 85.25 87 ASP A N 1
ATOM 701 C CA . ASP A 1 87 ? -6.027 -14.534 0.758 1.00 85.25 87 ASP A CA 1
ATOM 702 C C . ASP A 1 87 ? -5.024 -14.358 1.909 1.00 85.25 87 ASP A C 1
ATOM 704 O O . ASP A 1 87 ? -4.231 -15.240 2.239 1.00 85.25 87 ASP A O 1
ATOM 708 N N . ILE A 1 88 ? -5.001 -13.149 2.474 1.00 85.69 88 ILE A N 1
ATOM 709 C CA . ILE A 1 88 ? -4.184 -12.795 3.636 1.00 85.69 88 ILE A CA 1
ATOM 710 C C . ILE A 1 88 ? -5.081 -12.158 4.695 1.00 85.69 88 ILE A C 1
ATOM 712 O O . ILE A 1 88 ? -5.862 -11.241 4.437 1.00 85.69 88 ILE A O 1
ATOM 716 N N . THR A 1 89 ? -4.939 -12.622 5.931 1.00 86.56 89 THR A N 1
ATOM 717 C CA . THR A 1 89 ? -5.513 -11.947 7.097 1.00 86.56 89 THR A CA 1
ATOM 718 C C . THR A 1 89 ? -4.385 -11.292 7.873 1.00 86.56 89 THR A C 1
ATOM 720 O O . THR A 1 89 ? -3.426 -11.959 8.264 1.00 86.56 89 THR A O 1
ATOM 723 N N . LEU A 1 90 ? -4.482 -9.980 8.073 1.00 85.06 90 LEU A N 1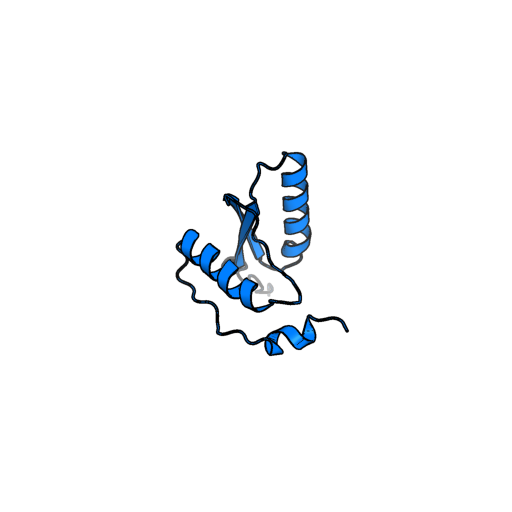
ATOM 724 C CA . LEU A 1 90 ? -3.526 -9.241 8.880 1.00 85.06 90 LEU A CA 1
ATOM 725 C C . LEU A 1 90 ? -3.610 -9.699 10.340 1.00 85.06 90 LEU A C 1
ATOM 727 O O . LEU A 1 90 ? -4.709 -9.968 10.839 1.00 85.06 90 LEU A O 1
ATOM 731 N N . PRO A 1 91 ? -2.471 -9.756 11.049 1.00 85.94 91 PRO A N 1
ATOM 732 C CA . PRO A 1 91 ? -2.453 -10.129 12.455 1.00 85.94 91 PRO A CA 1
ATOM 733 C C . PRO A 1 91 ? -3.289 -9.167 13.312 1.00 85.94 91 PRO A C 1
ATOM 735 O O . PRO A 1 91 ? -3.625 -8.046 12.919 1.00 85.94 91 PRO A O 1
ATOM 738 N N . GLU A 1 92 ? -3.650 -9.603 14.517 1.00 85.06 92 GLU A N 1
ATOM 739 C CA . GLU A 1 92 ? -4.181 -8.687 15.526 1.00 85.06 92 GLU A CA 1
ATOM 740 C C . GLU A 1 92 ? -3.131 -7.646 15.903 1.00 85.06 92 GLU A C 1
ATOM 742 O O . GLU A 1 92 ? -1.992 -7.996 16.201 1.00 85.06 92 GLU A O 1
ATOM 747 N N . MET A 1 93 ? -3.537 -6.377 15.864 1.00 84.50 93 MET A N 1
ATOM 748 C CA . MET A 1 93 ? -2.708 -5.232 16.227 1.00 84.50 93 MET A CA 1
ATOM 749 C C . MET A 1 93 ? -3.317 -4.570 17.458 1.00 84.50 93 MET A C 1
ATOM 751 O O . MET A 1 93 ? -4.539 -4.504 17.606 1.00 84.50 93 MET A O 1
ATOM 755 N N . LYS A 1 94 ? -2.463 -4.091 18.351 1.00 83.38 94 LYS A N 1
ATOM 756 C CA . LYS A 1 94 ? -2.811 -3.336 19.554 1.00 83.38 94 LYS A CA 1
ATOM 757 C C . LYS A 1 94 ? -2.115 -1.986 19.486 1.00 83.38 94 LYS A C 1
ATOM 759 O O . LYS A 1 94 ? -1.073 -1.867 18.860 1.00 83.38 94 LYS A O 1
ATOM 764 N N . GLU A 1 95 ? -2.643 -0.989 20.189 1.00 78.19 95 GLU A N 1
ATOM 765 C CA . GLU A 1 95 ? -2.019 0.345 20.268 1.00 78.19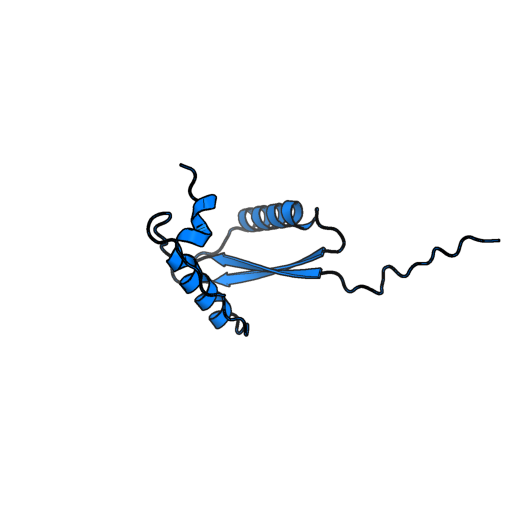 95 GLU A CA 1
ATOM 766 C C . GLU A 1 95 ? -0.535 0.265 20.664 1.00 78.19 95 GLU A C 1
ATOM 768 O O . GLU A 1 95 ? 0.304 0.894 20.032 1.00 78.19 95 GLU A O 1
ATOM 773 N N . ARG A 1 96 ? -0.196 -0.637 21.598 1.00 79.94 96 ARG A N 1
ATOM 774 C CA . ARG A 1 96 ? 1.186 -0.883 22.042 1.00 79.94 96 ARG A CA 1
ATOM 775 C C . ARG A 1 96 ? 2.154 -1.337 20.948 1.00 79.94 96 ARG A C 1
ATOM 777 O O . ARG A 1 96 ? 3.362 -1.167 21.087 1.00 79.94 96 ARG A O 1
ATOM 784 N N . ASP A 1 97 ? 1.650 -1.917 19.861 1.00 80.19 97 ASP A N 1
ATOM 785 C CA . ASP A 1 97 ? 2.490 -2.306 18.723 1.00 80.19 97 ASP A CA 1
ATOM 786 C C . ASP A 1 97 ? 3.025 -1.075 17.966 1.00 80.19 97 ASP A C 1
ATOM 788 O O . ASP A 1 97 ? 3.987 -1.183 17.206 1.00 80.19 97 ASP A O 1
ATOM 792 N N . PHE A 1 98 ? 2.450 0.103 18.223 1.00 77.94 98 PHE A N 1
ATOM 793 C CA . PHE A 1 98 ? 2.832 1.381 17.637 1.00 77.94 98 PHE A CA 1
ATOM 794 C C . PHE A 1 98 ? 3.561 2.318 18.616 1.00 77.94 98 PHE A C 1
ATOM 796 O O . PHE A 1 98 ? 3.971 3.399 18.202 1.00 77.94 98 PHE A O 1
ATOM 803 N N . ASP A 1 99 ? 3.814 1.905 19.866 1.00 74.00 99 ASP A N 1
ATOM 804 C CA . ASP A 1 99 ? 4.506 2.725 20.886 1.00 74.00 99 ASP A CA 1
ATOM 805 C C . ASP A 1 99 ? 5.891 3.221 20.419 1.00 74.00 99 ASP A C 1
ATOM 807 O O . ASP A 1 99 ? 6.407 4.225 20.895 1.00 74.00 99 ASP A O 1
ATOM 811 N N . LYS A 1 100 ? 6.525 2.503 19.482 1.00 70.88 100 LYS A N 1
ATOM 812 C CA . LYS A 1 100 ? 7.827 2.872 18.895 1.00 70.88 100 LYS A CA 1
ATOM 813 C C . LYS A 1 100 ? 7.719 3.763 17.653 1.00 70.88 100 LYS A C 1
ATOM 815 O O . LYS A 1 100 ? 8.746 4.167 17.112 1.00 70.88 100 LYS A O 1
ATOM 820 N N . LEU A 1 101 ? 6.501 3.990 17.165 1.00 66.62 101 LEU A N 1
ATOM 821 C CA . LEU A 1 101 ? 6.185 4.810 15.996 1.00 66.62 101 LEU A CA 1
ATOM 822 C C . LEU A 1 101 ? 5.656 6.192 16.398 1.00 66.62 101 LEU A C 1
ATOM 824 O O . LEU A 1 101 ? 5.795 7.126 15.612 1.00 66.62 101 LEU A O 1
ATOM 828 N N . SER A 1 102 ? 5.104 6.351 17.608 1.00 61.09 102 SER A N 1
ATOM 829 C CA . SER A 1 102 ? 4.907 7.677 18.195 1.00 61.09 102 SER A CA 1
ATOM 830 C C . SER A 1 102 ? 6.266 8.247 18.600 1.00 61.09 102 SER A C 1
ATOM 832 O O . SER A 1 102 ? 6.911 7.745 19.521 1.00 61.09 102 SER A O 1
ATOM 834 N N . GLN A 1 103 ? 6.727 9.270 17.885 1.00 56.31 103 GLN A N 1
ATOM 835 C CA . GLN A 1 103 ? 7.835 10.096 18.353 1.00 56.31 103 GLN A CA 1
ATOM 836 C C . GLN A 1 103 ? 7.275 11.090 19.372 1.00 56.31 103 GLN A C 1
ATOM 838 O O . GLN A 1 103 ? 6.726 12.116 18.976 1.00 56.31 103 GLN A O 1
ATOM 843 N N . ASP A 1 104 ? 7.368 10.742 20.655 1.00 54.62 104 ASP A N 1
ATOM 844 C CA . ASP A 1 104 ? 7.358 11.737 21.737 1.00 54.62 104 ASP A CA 1
ATOM 845 C C . ASP A 1 104 ? 8.703 12.482 21.789 1.00 54.62 104 ASP A C 1
ATOM 847 O O . ASP A 1 104 ? 9.758 11.832 21.568 1.00 54.62 104 ASP A O 1
#